Protein AF-A0A383B246-F1 (afdb_monomer_lite)

Radius of gyration: 14.19 Å; chains: 1; bounding box: 38×32×37 Å

Sequence (99 aa):
MLIDSYIEKINSSITTVLQKNTDSNASGLYEMMSHHIGDTRNQLNQNRTNEFNSFGILCLISCDATGGNWEKAIPAAMAIEFINGFLEIHDDVAHGNPN

InterPro domains:
  IPR008949 Isoprenoid synthase domain superfamily [G3DSA:1.10.600.10] (3-97)
  IPR008949 Isoprenoid synthase domain superfamily [SSF48576] (56-93)

Foldseek 3Di:
DVLVVQLVLLVVVLVVVLVVCCPDPCVVVSVVLCVQLVVLNVCCVPDPPVPDPQPLSVQLCVQVVVVHDSSVCSVVSNVSSSVSSVCVVVVCVVVVNDD

Organism: NCBI:txid408172

pLDDT: mean 79.83, std 16.27, range [38.59, 97.19]

Secondary structure (DSSP, 8-state):
--HHHHHHHHHHHHHHHHHHTTTSTTHHHHHHHHHHHHHHHHHHHH-TTSTT--HHHHHHHHHHHTT--GGGGHHHHHHHHHHHHHHHHHHHHHHT---

Structure (mmCIF, N/CA/C/O backbone):
data_AF-A0A383B246-F1
#
_entry.id   AF-A0A383B246-F1
#
loop_
_atom_site.group_PDB
_atom_site.id
_atom_site.type_symbol
_atom_site.label_atom_id
_atom_site.label_alt_id
_atom_site.label_comp_id
_atom_site.label_asym_id
_atom_site.label_entity_id
_atom_site.label_seq_id
_atom_site.pdbx_PDB_ins_code
_atom_site.Cartn_x
_atom_site.Cartn_y
_atom_site.Cartn_z
_atom_site.occupancy
_atom_site.B_iso_or_equiv
_atom_site.auth_seq_id
_atom_site.auth_comp_id
_atom_site.auth_asym_id
_atom_site.auth_atom_id
_atom_site.pdbx_PDB_model_num
ATOM 1 N N . MET A 1 1 ? -5.911 14.058 12.253 1.00 60.78 1 MET A N 1
ATOM 2 C CA . MET A 1 1 ? -6.796 13.636 13.365 1.00 60.78 1 MET A CA 1
ATOM 3 C C . MET A 1 1 ? -7.676 12.408 13.060 1.00 60.78 1 MET A C 1
ATOM 5 O O . MET A 1 1 ? -8.299 11.914 13.978 1.00 60.78 1 MET A O 1
ATOM 9 N N . LEU A 1 2 ? -7.691 11.823 11.859 1.00 76.62 2 LEU A N 1
ATOM 10 C CA . LEU A 1 2 ? -8.049 10.398 11.648 1.00 76.62 2 LEU A CA 1
ATOM 11 C C . LEU A 1 2 ? -7.440 9.952 10.312 1.00 76.62 2 LEU A C 1
ATOM 13 O O . LEU A 1 2 ? -6.651 9.018 10.262 1.00 76.62 2 LEU A O 1
ATOM 17 N N . ILE A 1 3 ? -7.641 10.783 9.285 1.00 83.44 3 ILE A N 1
ATOM 18 C CA . ILE A 1 3 ? -6.997 10.671 7.968 1.00 83.44 3 ILE A CA 1
ATOM 19 C C . ILE A 1 3 ? -5.465 10.716 8.074 1.00 83.44 3 ILE A C 1
ATOM 21 O O . ILE A 1 3 ? -4.802 9.852 7.515 1.00 83.44 3 ILE A O 1
ATOM 25 N N . ASP A 1 4 ? -4.893 11.641 8.855 1.00 83.88 4 ASP A N 1
ATOM 26 C CA . ASP A 1 4 ? -3.431 11.672 9.061 1.00 83.88 4 ASP A CA 1
ATOM 27 C C . ASP A 1 4 ? -2.886 10.349 9.627 1.00 83.88 4 ASP A C 1
ATOM 29 O O . ASP A 1 4 ? -1.805 9.915 9.243 1.00 83.88 4 ASP A O 1
ATOM 33 N N . SER A 1 5 ? -3.654 9.672 10.491 1.00 88.69 5 SER A N 1
ATOM 34 C CA . SER A 1 5 ? -3.258 8.376 11.056 1.00 88.69 5 SER A CA 1
ATOM 35 C C . SER A 1 5 ? -3.312 7.266 10.007 1.00 88.69 5 SER A C 1
ATOM 37 O O . SER A 1 5 ? -2.409 6.433 9.948 1.00 88.69 5 SER A O 1
ATOM 39 N N . TYR A 1 6 ? -4.320 7.283 9.133 1.00 90.25 6 TYR A N 1
ATOM 40 C CA . TYR A 1 6 ? -4.401 6.379 7.986 1.00 90.25 6 TYR A CA 1
ATOM 41 C C . TYR A 1 6 ? -3.206 6.554 7.048 1.00 90.25 6 TYR A C 1
ATOM 43 O O . TYR A 1 6 ? -2.559 5.571 6.687 1.00 90.25 6 TYR A O 1
ATOM 51 N N . ILE A 1 7 ? -2.883 7.806 6.707 1.00 86.31 7 ILE A N 1
ATOM 52 C CA . ILE A 1 7 ? -1.746 8.162 5.850 1.00 86.31 7 ILE A CA 1
ATOM 53 C C . ILE A 1 7 ? -0.445 7.664 6.471 1.00 86.31 7 ILE A C 1
ATOM 55 O O . ILE A 1 7 ? 0.322 6.950 5.827 1.00 86.31 7 ILE A O 1
ATOM 59 N N . GLU A 1 8 ? -0.203 7.996 7.739 1.00 87.12 8 GLU A N 1
ATOM 60 C CA . GLU A 1 8 ? 1.000 7.583 8.457 1.00 87.12 8 GLU A CA 1
ATOM 61 C C . GLU A 1 8 ? 1.127 6.053 8.501 1.00 87.12 8 GLU A C 1
ATOM 63 O O . GLU A 1 8 ? 2.206 5.492 8.271 1.00 87.12 8 GLU A O 1
ATOM 68 N N . LYS A 1 9 ? 0.014 5.349 8.738 1.00 90.94 9 LYS A N 1
ATOM 69 C CA . LYS A 1 9 ? 0.017 3.891 8.844 1.00 90.94 9 LYS A CA 1
ATOM 70 C C . LYS A 1 9 ? 0.234 3.198 7.504 1.00 90.94 9 LYS A C 1
ATOM 72 O O . LYS A 1 9 ? 1.010 2.243 7.451 1.00 90.94 9 LYS A O 1
ATOM 77 N N . ILE A 1 10 ? -0.391 3.674 6.428 1.00 89.62 10 ILE A N 1
ATOM 78 C CA . ILE A 1 10 ? -0.136 3.167 5.073 1.00 89.62 10 ILE A CA 1
ATOM 79 C C . ILE A 1 10 ? 1.331 3.417 4.704 1.00 89.62 10 ILE A C 1
ATOM 81 O O . ILE A 1 10 ? 2.039 2.478 4.340 1.00 89.62 10 ILE A O 1
ATOM 85 N N . ASN A 1 11 ? 1.820 4.648 4.875 1.00 86.62 11 ASN A N 1
ATOM 86 C CA . ASN A 1 11 ? 3.173 5.040 4.475 1.00 86.62 11 ASN A CA 1
ATOM 87 C C . ASN A 1 11 ? 4.258 4.254 5.211 1.00 86.62 11 ASN A C 1
ATOM 89 O O . ASN A 1 11 ? 5.214 3.778 4.589 1.00 86.62 11 ASN A O 1
ATOM 93 N N . SER A 1 12 ? 4.112 4.083 6.526 1.00 88.69 12 SER A N 1
ATOM 94 C CA . SER A 1 12 ? 5.043 3.277 7.321 1.00 88.69 12 SER A CA 1
ATOM 95 C C . SER A 1 12 ? 5.009 1.801 6.915 1.00 88.69 12 SER A C 1
ATOM 97 O O . SER A 1 12 ? 6.064 1.170 6.807 1.00 88.69 12 SER A O 1
ATOM 99 N N . SER A 1 13 ? 3.829 1.258 6.606 1.00 91.44 13 SER A N 1
ATOM 100 C CA . SER A 1 13 ? 3.674 -0.141 6.186 1.00 91.44 13 SER A CA 1
ATOM 101 C C . SER A 1 13 ? 4.280 -0.404 4.801 1.00 91.44 13 SER A C 1
ATOM 103 O O . SER A 1 13 ? 5.020 -1.374 4.636 1.00 91.44 13 SER A O 1
ATOM 105 N N . ILE A 1 14 ? 4.059 0.487 3.827 1.00 88.00 14 ILE A N 1
ATOM 106 C CA . ILE A 1 14 ? 4.688 0.428 2.494 1.00 88.00 14 ILE A CA 1
ATOM 107 C C . ILE A 1 14 ? 6.208 0.523 2.611 1.00 88.00 14 ILE A C 1
ATOM 109 O O . ILE A 1 14 ? 6.918 -0.317 2.063 1.00 88.00 14 ILE A O 1
ATOM 113 N N . THR A 1 15 ? 6.710 1.504 3.368 1.00 85.75 15 THR A N 1
ATOM 114 C CA . THR A 1 15 ? 8.155 1.698 3.574 1.00 85.75 15 THR A CA 1
ATOM 115 C C . THR A 1 15 ? 8.801 0.445 4.153 1.00 85.75 15 THR A C 1
ATOM 117 O O . THR A 1 15 ? 9.815 -0.016 3.637 1.00 85.75 15 THR A O 1
ATOM 120 N N . THR A 1 16 ? 8.170 -0.153 5.166 1.00 88.75 16 THR A N 1
ATOM 121 C CA . THR A 1 16 ? 8.646 -1.393 5.790 1.00 88.75 16 THR A CA 1
ATOM 122 C C . THR A 1 16 ? 8.744 -2.531 4.775 1.00 88.75 16 THR A C 1
ATOM 124 O O . THR A 1 16 ? 9.741 -3.251 4.747 1.00 88.75 16 THR A O 1
ATOM 127 N N . VAL A 1 17 ? 7.726 -2.703 3.925 1.00 87.88 17 VAL A N 1
ATOM 128 C CA . VAL A 1 17 ? 7.716 -3.768 2.913 1.00 87.88 17 VAL A CA 1
ATOM 129 C C . VAL A 1 17 ? 8.783 -3.538 1.849 1.00 87.88 17 VAL A C 1
ATOM 131 O O . VAL A 1 17 ? 9.484 -4.484 1.499 1.00 87.88 17 VAL A O 1
ATOM 134 N N . LEU A 1 18 ? 8.949 -2.312 1.358 1.00 83.88 18 LEU A N 1
ATOM 135 C CA . LEU A 1 18 ? 9.943 -2.023 0.324 1.00 83.88 18 LEU A CA 1
ATOM 136 C C . LEU A 1 18 ? 11.377 -2.159 0.858 1.00 83.88 18 LEU A C 1
ATOM 138 O O . LEU A 1 18 ? 12.190 -2.836 0.235 1.00 83.88 18 LEU A O 1
ATOM 142 N N . GLN A 1 19 ? 11.662 -1.628 2.052 1.00 82.50 19 GLN A N 1
ATOM 143 C CA . GLN A 1 19 ? 12.983 -1.726 2.690 1.00 82.50 19 GLN A CA 1
ATOM 144 C C . GLN A 1 19 ? 13.356 -3.157 3.083 1.00 82.50 19 GLN A C 1
ATOM 146 O O . GLN A 1 19 ? 14.515 -3.535 3.008 1.00 82.50 19 GLN A O 1
ATOM 151 N N . LYS A 1 20 ? 12.390 -3.998 3.467 1.00 81.62 20 LYS A N 1
ATOM 152 C CA . LYS A 1 20 ? 12.676 -5.404 3.797 1.00 81.62 20 LYS A CA 1
ATOM 153 C C . LYS A 1 20 ? 13.181 -6.210 2.591 1.00 81.62 20 LYS A C 1
ATOM 155 O O . LYS A 1 20 ? 13.786 -7.262 2.774 1.00 81.62 20 LYS A O 1
ATOM 160 N N . ASN A 1 21 ? 12.910 -5.749 1.372 1.00 78.50 21 ASN A N 1
ATOM 161 C CA . ASN A 1 21 ? 13.232 -6.477 0.149 1.00 78.50 21 ASN A CA 1
ATOM 162 C C . ASN A 1 21 ? 14.407 -5.870 -0.642 1.00 78.50 21 ASN A C 1
ATOM 164 O O . ASN A 1 21 ? 14.737 -6.384 -1.715 1.00 78.50 21 ASN A O 1
ATOM 168 N 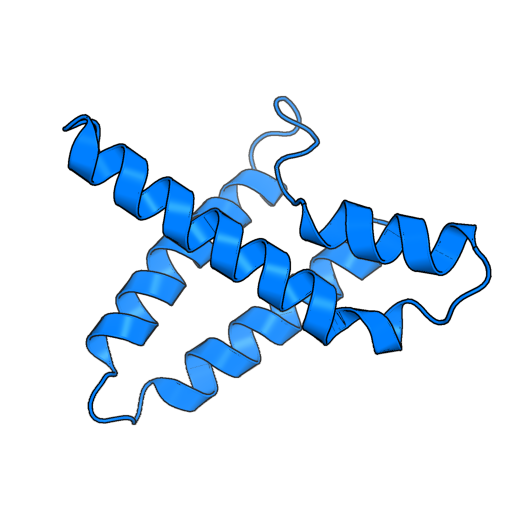N . THR A 1 22 ? 15.080 -4.838 -0.119 1.00 68.94 22 THR A N 1
ATOM 169 C CA . THR A 1 22 ? 16.247 -4.221 -0.779 1.00 68.94 22 THR A CA 1
ATOM 170 C C . THR A 1 22 ? 17.461 -5.145 -0.850 1.00 68.94 22 THR A C 1
ATOM 172 O O . THR A 1 22 ? 18.291 -4.961 -1.727 1.00 68.94 22 THR A O 1
ATOM 175 N N . ASP A 1 23 ? 17.539 -6.182 -0.014 1.00 73.31 23 ASP A N 1
ATOM 176 C CA . ASP A 1 23 ? 18.623 -7.181 -0.055 1.00 73.31 23 ASP A CA 1
ATOM 177 C C . ASP A 1 23 ? 18.338 -8.349 -1.023 1.00 73.31 23 ASP A C 1
ATOM 179 O O . ASP A 1 23 ? 19.079 -9.332 -1.077 1.00 73.31 23 ASP A O 1
ATOM 183 N N . SER A 1 24 ? 17.235 -8.288 -1.775 1.00 80.19 24 SER A N 1
ATOM 184 C CA . SER A 1 24 ? 16.877 -9.320 -2.751 1.00 80.19 24 SER A CA 1
ATOM 185 C C . SER A 1 24 ? 17.660 -9.174 -4.063 1.00 80.19 24 SER A C 1
ATOM 187 O O . SER A 1 24 ? 18.150 -8.101 -4.403 1.00 80.19 24 SER A O 1
ATOM 189 N N . ASN A 1 25 ? 17.675 -10.230 -4.887 1.00 80.56 25 ASN A N 1
ATOM 190 C CA . ASN A 1 25 ? 18.195 -10.172 -6.266 1.00 80.56 25 ASN A CA 1
ATOM 191 C C . ASN A 1 25 ? 17.454 -9.150 -7.161 1.00 80.56 25 ASN A C 1
ATOM 193 O O . ASN A 1 25 ? 17.857 -8.926 -8.298 1.00 80.56 25 ASN A O 1
ATOM 197 N N . ALA A 1 26 ? 16.362 -8.563 -6.663 1.00 83.06 26 ALA A N 1
ATOM 198 C CA . ALA A 1 26 ? 15.568 -7.523 -7.303 1.00 83.06 26 ALA A CA 1
ATOM 199 C C . ALA A 1 26 ? 15.735 -6.151 -6.613 1.00 83.06 26 ALA A C 1
ATOM 201 O O . ALA A 1 26 ? 14.863 -5.297 -6.752 1.00 83.06 26 ALA A O 1
ATOM 202 N N . SER A 1 27 ? 16.824 -5.930 -5.868 1.00 80.06 27 SER A N 1
ATOM 203 C CA . SER A 1 27 ? 17.099 -4.698 -5.111 1.00 80.06 27 SER A CA 1
ATOM 204 C C . SER A 1 27 ? 16.831 -3.416 -5.906 1.00 80.06 27 SER A C 1
ATOM 206 O O . SER A 1 27 ? 16.089 -2.556 -5.440 1.00 80.06 27 SER A O 1
ATOM 208 N N . GLY A 1 28 ? 17.317 -3.339 -7.149 1.00 81.88 28 GLY A N 1
ATOM 209 C CA . GLY A 1 28 ? 17.099 -2.184 -8.027 1.00 81.88 28 GLY A CA 1
ATOM 210 C C . GLY A 1 28 ? 15.626 -1.927 -8.376 1.00 81.88 28 GLY A C 1
ATOM 211 O O . GLY A 1 28 ? 15.222 -0.776 -8.519 1.00 81.88 28 GLY A O 1
ATOM 212 N N . LEU A 1 29 ? 14.790 -2.971 -8.453 1.00 82.56 29 LEU A N 1
ATOM 213 C CA . LEU A 1 29 ? 13.344 -2.808 -8.661 1.00 82.56 29 LEU A CA 1
ATOM 214 C C . LEU A 1 29 ? 12.667 -2.249 -7.403 1.00 82.56 29 LEU A C 1
ATOM 216 O O . LEU A 1 29 ? 11.813 -1.371 -7.506 1.00 82.56 29 LEU A O 1
ATOM 220 N N . TYR A 1 30 ? 13.074 -2.707 -6.216 1.00 82.81 30 TYR A N 1
ATOM 221 C CA . TYR A 1 30 ? 12.563 -2.174 -4.951 1.00 82.81 30 TYR A CA 1
ATOM 222 C C . TYR A 1 30 ? 13.032 -0.740 -4.685 1.00 82.81 30 TYR A C 1
ATOM 224 O O . TYR A 1 30 ? 12.265 0.044 -4.126 1.00 82.81 30 TYR A O 1
ATOM 232 N N . GLU A 1 31 ? 14.238 -0.366 -5.114 1.00 80.19 31 GLU A N 1
ATOM 233 C CA . GLU A 1 31 ? 14.716 1.022 -5.086 1.00 80.19 31 GLU A CA 1
ATOM 234 C C . GLU A 1 31 ? 13.908 1.915 -6.033 1.00 80.19 31 GLU A C 1
ATOM 236 O O . GLU A 1 31 ? 13.425 2.961 -5.604 1.00 80.19 31 GLU A O 1
ATOM 241 N N . MET A 1 32 ? 13.670 1.476 -7.275 1.00 78.44 32 MET A N 1
ATOM 242 C CA . MET A 1 32 ? 12.836 2.203 -8.242 1.00 78.44 32 MET A CA 1
ATOM 243 C C . MET A 1 32 ? 11.411 2.412 -7.710 1.00 78.44 32 MET A C 1
ATOM 245 O O . MET A 1 32 ? 10.894 3.528 -7.723 1.00 78.44 32 MET A O 1
ATOM 249 N N . MET A 1 33 ? 10.789 1.359 -7.172 1.00 79.19 33 MET A N 1
ATOM 250 C CA . MET A 1 33 ? 9.475 1.461 -6.532 1.00 79.19 33 MET A CA 1
ATOM 251 C C . MET A 1 33 ? 9.508 2.388 -5.316 1.00 79.19 33 MET A C 1
ATOM 253 O O . MET A 1 33 ? 8.590 3.179 -5.125 1.00 79.19 33 MET A O 1
ATOM 257 N N . SER A 1 34 ? 10.559 2.315 -4.494 1.00 78.06 34 SER A N 1
ATOM 258 C CA . SER A 1 34 ? 10.720 3.191 -3.329 1.00 78.06 34 SER A CA 1
ATOM 259 C C . SER A 1 34 ? 10.858 4.649 -3.724 1.00 78.06 34 SER A C 1
ATOM 261 O O . SER A 1 34 ? 10.320 5.489 -3.011 1.00 78.06 34 SER A O 1
ATOM 263 N N . HIS A 1 35 ? 11.528 4.933 -4.841 1.00 75.75 35 HIS A N 1
ATOM 264 C CA . HIS A 1 35 ? 11.654 6.270 -5.400 1.00 75.75 35 HIS A CA 1
ATOM 265 C C . HIS A 1 35 ? 10.299 6.781 -5.889 1.00 75.75 35 HIS A C 1
ATOM 267 O O . HIS A 1 35 ? 9.800 7.748 -5.334 1.00 75.75 35 HIS A O 1
ATOM 273 N N . HIS A 1 36 ? 9.641 6.097 -6.829 1.00 72.88 36 HIS A N 1
ATOM 274 C CA . HIS A 1 36 ? 8.365 6.564 -7.388 1.00 72.88 36 HIS A CA 1
ATOM 275 C C . HIS A 1 36 ? 7.257 6.635 -6.338 1.00 72.88 36 HIS A C 1
ATOM 277 O O . HIS A 1 36 ? 6.692 7.694 -6.098 1.00 72.88 36 HIS A O 1
ATOM 283 N N . ILE A 1 37 ? 7.019 5.545 -5.607 1.00 71.38 37 ILE A N 1
ATOM 284 C CA . ILE A 1 37 ? 5.986 5.516 -4.564 1.00 71.38 37 ILE A CA 1
ATOM 285 C C . ILE A 1 37 ? 6.38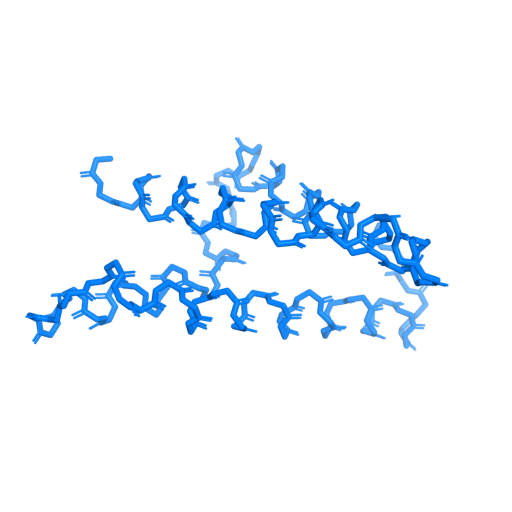8 6.437 -3.399 1.00 71.38 37 ILE A C 1
ATOM 287 O O . ILE A 1 37 ? 5.535 6.919 -2.662 1.00 71.38 37 ILE A O 1
ATOM 291 N N . GLY A 1 38 ? 7.687 6.663 -3.170 1.00 64.44 38 GLY A N 1
ATOM 292 C CA . GLY A 1 38 ? 8.226 7.603 -2.175 1.00 64.44 38 GLY A CA 1
ATOM 293 C C . GLY A 1 38 ? 8.054 9.068 -2.538 1.00 64.44 38 GLY A C 1
ATOM 294 O O . GLY A 1 38 ? 7.799 9.879 -1.650 1.00 64.44 38 GLY A O 1
ATOM 295 N N . ASP A 1 39 ? 8.128 9.404 -3.818 1.00 55.16 39 ASP A N 1
ATOM 296 C CA . ASP A 1 39 ? 7.967 10.774 -4.286 1.00 55.16 39 ASP A CA 1
ATOM 297 C C . ASP A 1 39 ? 6.488 11.144 -4.462 1.00 55.16 39 ASP A C 1
ATOM 299 O O . ASP A 1 39 ? 6.077 12.240 -4.073 1.00 55.16 39 ASP A O 1
ATOM 303 N N . THR A 1 40 ? 5.627 10.187 -4.836 1.00 51.06 40 THR A N 1
ATOM 304 C CA . THR A 1 40 ? 4.165 10.329 -4.689 1.00 51.06 40 THR A CA 1
ATOM 305 C C . THR A 1 40 ? 3.787 10.595 -3.219 1.00 51.06 40 THR A C 1
ATOM 307 O O . THR A 1 40 ? 2.875 11.372 -2.929 1.00 51.06 40 THR A O 1
ATOM 310 N N . ARG A 1 41 ? 4.549 10.053 -2.249 1.00 55.16 41 ARG A N 1
ATOM 311 C CA . ARG A 1 41 ? 4.396 10.362 -0.810 1.00 55.16 41 ARG A CA 1
ATOM 312 C C . ARG A 1 41 ? 4.867 11.776 -0.427 1.00 55.16 41 ARG A C 1
ATOM 314 O O . ARG A 1 41 ? 4.309 12.347 0.512 1.00 55.16 41 ARG A O 1
ATOM 321 N N . ASN A 1 42 ? 5.835 12.371 -1.134 1.00 44.25 42 ASN A N 1
ATOM 322 C CA . ASN A 1 42 ? 6.196 13.787 -0.962 1.00 44.25 42 ASN A CA 1
ATOM 323 C C . ASN A 1 42 ? 5.081 14.713 -1.461 1.00 44.25 42 ASN A C 1
ATOM 325 O O . ASN A 1 42 ? 4.808 15.725 -0.814 1.00 44.25 42 ASN A O 1
ATOM 329 N N . GLN A 1 43 ? 4.374 14.349 -2.535 1.00 44.84 43 GLN A N 1
ATOM 330 C CA . GLN A 1 43 ? 3.213 15.113 -3.006 1.00 44.84 43 GLN A CA 1
ATOM 331 C C . GLN A 1 43 ? 2.071 15.147 -1.974 1.00 44.84 43 GLN A C 1
ATOM 333 O O . GLN A 1 43 ? 1.457 16.201 -1.799 1.00 44.84 43 GLN A O 1
ATOM 338 N N . LEU A 1 44 ? 1.859 14.062 -1.212 1.00 46.81 44 LEU A N 1
ATOM 339 C CA . LEU A 1 44 ? 0.893 14.022 -0.098 1.00 46.81 44 LEU A CA 1
ATOM 340 C C . LEU A 1 44 ? 1.216 15.033 1.022 1.00 46.81 44 LEU A C 1
ATOM 342 O O . LEU A 1 44 ? 0.308 15.489 1.712 1.00 46.81 44 LEU A O 1
ATOM 346 N N . ASN A 1 45 ? 2.490 15.410 1.200 1.00 44.41 45 ASN A N 1
ATOM 347 C CA . ASN A 1 45 ? 2.910 16.437 2.161 1.00 44.41 45 ASN A CA 1
ATOM 348 C C . ASN A 1 45 ? 3.062 17.838 1.541 1.00 44.41 45 ASN A C 1
ATOM 350 O O . ASN A 1 45 ? 2.963 18.828 2.269 1.00 44.41 45 ASN A O 1
ATOM 354 N N . GLN A 1 46 ? 3.316 17.946 0.231 1.00 41.78 46 GLN A N 1
ATOM 355 C CA . GLN A 1 46 ? 3.739 19.203 -0.399 1.00 41.78 46 GLN A CA 1
ATOM 356 C C . GLN A 1 46 ? 2.715 19.873 -1.323 1.00 41.78 46 GLN A C 1
ATOM 358 O O . GLN A 1 46 ? 2.937 21.025 -1.672 1.00 41.78 46 GLN A O 1
ATOM 363 N N . ASN A 1 47 ? 1.567 19.270 -1.651 1.00 40.25 47 ASN A N 1
ATOM 364 C CA . ASN A 1 47 ? 0.526 19.973 -2.415 1.00 40.25 47 ASN A CA 1
ATOM 365 C C . ASN A 1 47 ? -0.891 19.625 -1.938 1.00 40.25 47 ASN A C 1
ATOM 367 O O . ASN A 1 47 ? -1.546 18.730 -2.463 1.00 40.25 47 ASN A O 1
ATOM 371 N N . ARG A 1 48 ? -1.418 20.429 -1.002 1.00 45.50 48 ARG A N 1
ATOM 372 C CA . ARG A 1 48 ? -2.845 20.449 -0.595 1.00 45.50 48 ARG A CA 1
ATOM 373 C C . ARG A 1 48 ? -3.782 21.008 -1.682 1.00 45.50 48 ARG A C 1
ATOM 375 O O . ARG A 1 48 ? -4.792 21.626 -1.380 1.00 45.50 48 ARG A O 1
ATOM 382 N N . THR A 1 49 ? -3.408 20.890 -2.951 1.00 38.59 49 THR A N 1
ATOM 383 C CA . THR A 1 49 ? -4.189 21.393 -4.089 1.00 38.59 49 THR A CA 1
ATOM 384 C C . THR A 1 49 ? -4.700 20.268 -4.992 1.00 38.59 49 THR A C 1
ATOM 386 O O . THR A 1 49 ? -5.596 20.525 -5.786 1.00 38.59 49 THR A O 1
ATOM 389 N N . ASN A 1 50 ? -4.234 19.023 -4.795 1.00 40.75 50 ASN A N 1
ATOM 390 C CA . ASN A 1 50 ? -4.793 17.790 -5.371 1.00 40.75 50 ASN A CA 1
ATOM 391 C C . ASN A 1 50 ? -5.086 16.789 -4.235 1.00 40.75 50 ASN A C 1
ATOM 393 O O . ASN A 1 50 ? -4.368 15.817 -4.020 1.00 40.75 50 ASN A O 1
ATOM 397 N N . GLU A 1 51 ? -6.111 17.07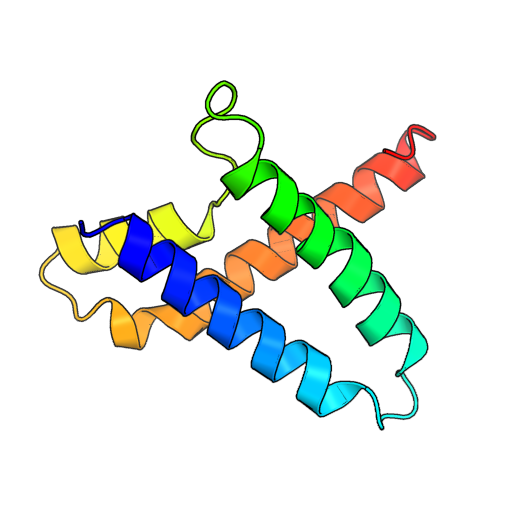9 -3.433 1.00 43.94 51 GLU A N 1
ATOM 398 C CA . GLU A 1 51 ? -6.298 16.523 -2.080 1.00 43.94 51 GLU A CA 1
ATOM 399 C C . GLU A 1 51 ? -6.715 15.034 -1.992 1.00 43.94 51 GLU A C 1
ATOM 401 O O . GLU A 1 51 ? -6.972 14.548 -0.893 1.00 43.94 51 GLU A O 1
ATOM 406 N N . PHE A 1 52 ? -6.735 14.266 -3.091 1.00 49.19 52 PHE A N 1
ATOM 407 C CA . PHE A 1 52 ? -7.155 12.851 -3.071 1.00 49.19 52 PHE A CA 1
ATOM 408 C C . PHE A 1 52 ? -6.321 11.925 -3.978 1.00 49.19 52 PHE A C 1
ATOM 410 O O . PHE A 1 52 ? -6.874 11.128 -4.728 1.00 49.19 52 PHE A O 1
ATOM 417 N N . ASN A 1 53 ? -4.988 11.981 -3.887 1.00 63.53 53 ASN A N 1
ATOM 418 C CA . ASN A 1 53 ? -4.096 11.104 -4.670 1.00 63.53 53 ASN A CA 1
ATOM 419 C C . ASN A 1 53 ? -3.816 9.726 -4.038 1.00 63.53 53 ASN A C 1
ATOM 421 O O . ASN A 1 53 ? -3.053 8.947 -4.597 1.00 63.53 53 ASN A O 1
ATOM 425 N N . SER A 1 54 ? -4.410 9.405 -2.883 1.00 75.06 54 SER A N 1
ATOM 426 C CA . SER A 1 54 ? -4.238 8.093 -2.245 1.00 75.06 54 SER A CA 1
ATOM 427 C C . SER A 1 54 ? -5.548 7.309 -2.240 1.00 75.06 54 SER A C 1
ATOM 429 O O . SER A 1 54 ? -6.442 7.523 -1.415 1.00 75.06 54 SER A O 1
ATOM 431 N N . PHE A 1 55 ? -5.651 6.361 -3.169 1.00 86.12 55 PHE A N 1
ATOM 432 C CA . PHE A 1 55 ? -6.774 5.428 -3.260 1.00 86.12 55 PHE A CA 1
ATOM 433 C C . PHE A 1 55 ? -6.822 4.453 -2.067 1.00 86.12 55 PHE A C 1
ATOM 435 O O . PHE A 1 55 ? -7.892 3.970 -1.690 1.00 86.12 55 PHE A O 1
ATOM 442 N N . GLY A 1 56 ? -5.686 4.199 -1.416 1.00 91.00 56 GLY A N 1
ATOM 443 C CA . GLY A 1 56 ? -5.588 3.412 -0.190 1.00 91.00 56 GLY A CA 1
ATOM 444 C C . GLY A 1 56 ? -6.314 4.060 0.990 1.00 91.00 56 GLY A C 1
ATOM 445 O O . GLY A 1 56 ? -6.973 3.358 1.758 1.00 91.00 56 GLY A O 1
ATOM 446 N N . ILE A 1 57 ? -6.292 5.393 1.111 1.00 90.94 57 ILE A N 1
ATOM 447 C CA . ILE A 1 57 ? -7.063 6.102 2.146 1.00 90.94 57 ILE A CA 1
ATOM 448 C C . ILE A 1 57 ? -8.562 5.858 1.966 1.00 90.94 57 ILE A C 1
ATOM 450 O O . ILE A 1 57 ? -9.257 5.608 2.950 1.00 90.94 57 ILE A O 1
ATOM 454 N N . LEU A 1 58 ? -9.068 5.872 0.727 1.00 91.75 58 LEU A N 1
ATOM 455 C CA . LEU A 1 58 ? -10.481 5.598 0.452 1.00 91.75 58 LEU A CA 1
ATOM 456 C C . LEU A 1 58 ? -10.887 4.195 0.927 1.00 91.75 58 LEU A C 1
ATOM 458 O O . LEU A 1 58 ? -11.978 4.021 1.473 1.00 91.75 58 LEU A O 1
ATOM 462 N N . CYS A 1 59 ? -10.000 3.208 0.779 1.00 94.81 59 CYS A N 1
ATOM 463 C CA . CYS A 1 59 ? -10.205 1.860 1.306 1.00 94.81 59 CYS A CA 1
ATOM 464 C C . CYS A 1 59 ? -10.333 1.859 2.837 1.00 94.81 59 CYS A C 1
ATOM 466 O O . CYS A 1 59 ? -11.281 1.279 3.372 1.00 94.81 59 CYS A O 1
ATOM 468 N N . LEU A 1 60 ? -9.433 2.554 3.540 1.00 94.75 60 LEU A N 1
ATOM 469 C CA . LEU A 1 60 ? -9.463 2.631 5.004 1.00 94.75 60 LEU A CA 1
ATOM 470 C C . LEU A 1 60 ? -10.685 3.386 5.524 1.00 94.75 60 LEU A C 1
ATOM 472 O O . LEU A 1 60 ? -11.360 2.887 6.422 1.00 94.75 60 LEU A O 1
ATOM 476 N N . ILE A 1 61 ? -11.019 4.526 4.913 1.00 94.31 61 ILE A N 1
ATOM 477 C CA . ILE A 1 61 ? -12.222 5.298 5.245 1.00 94.31 61 ILE A CA 1
ATOM 478 C C . ILE A 1 61 ? -13.470 4.440 5.043 1.00 94.31 61 ILE A C 1
ATOM 480 O O . ILE A 1 61 ? -14.344 4.429 5.901 1.00 94.31 61 ILE A O 1
ATOM 484 N N . SER A 1 62 ? -13.559 3.695 3.940 1.00 95.25 62 SER A N 1
ATOM 485 C CA . SER A 1 62 ? -14.716 2.832 3.665 1.00 95.25 62 SER A CA 1
ATOM 486 C C . SER A 1 62 ? -14.841 1.701 4.690 1.00 95.25 62 SER A C 1
ATOM 488 O O . SER A 1 62 ? -15.948 1.361 5.113 1.00 95.25 62 SER A O 1
ATOM 490 N N . CYS A 1 63 ? -13.711 1.128 5.114 1.00 96.62 63 CYS A N 1
ATOM 491 C CA . CYS A 1 63 ? -13.686 0.120 6.167 1.00 96.62 63 CYS A CA 1
ATOM 492 C C . CYS A 1 63 ? -14.169 0.699 7.503 1.00 96.62 63 CYS A C 1
ATOM 494 O O . CYS A 1 63 ? -15.055 0.122 8.127 1.00 96.62 63 CYS A O 1
ATOM 496 N N . ASP A 1 64 ? -13.653 1.861 7.905 1.00 95.81 64 ASP A N 1
ATOM 497 C CA . ASP A 1 64 ? -14.016 2.485 9.180 1.00 95.81 64 ASP A CA 1
ATOM 498 C C . ASP A 1 64 ? -15.472 2.983 9.185 1.00 95.81 64 ASP A C 1
ATOM 500 O O . ASP A 1 64 ? -16.235 2.719 10.112 1.00 95.81 64 ASP A O 1
ATOM 504 N N . ALA A 1 65 ? -15.919 3.609 8.091 1.00 95.81 65 ALA A N 1
ATOM 505 C CA . ALA A 1 65 ? -17.282 4.125 7.936 1.00 95.81 65 ALA A CA 1
ATOM 506 C C . ALA A 1 65 ? -18.361 3.031 7.986 1.00 95.81 65 ALA A C 1
ATOM 508 O O . ALA A 1 65 ? -19.515 3.312 8.306 1.00 95.81 65 ALA A O 1
ATOM 509 N N . THR A 1 66 ? -17.998 1.783 7.682 1.00 96.94 66 THR A N 1
ATOM 510 C CA . THR A 1 66 ? -18.893 0.620 7.786 1.00 96.94 66 THR A CA 1
ATOM 511 C C . THR A 1 66 ? -18.796 -0.094 9.141 1.00 96.94 66 THR A C 1
ATOM 513 O O . THR A 1 66 ? -19.420 -1.137 9.331 1.00 96.94 66 THR A O 1
ATOM 516 N N . GLY A 1 67 ? -18.053 0.470 10.102 1.00 96.38 67 GLY A N 1
ATOM 517 C CA . GLY A 1 67 ? -17.831 -0.098 11.435 1.00 96.38 67 GLY A CA 1
ATOM 518 C C . GLY A 1 67 ? -16.777 -1.210 11.472 1.00 96.38 67 GLY A C 1
ATOM 519 O O . GLY A 1 67 ? -16.718 -1.974 12.437 1.00 96.38 67 GLY A O 1
ATOM 520 N N . GLY A 1 68 ? -15.974 -1.344 10.415 1.00 96.06 68 GLY A N 1
ATOM 521 C CA . GLY A 1 68 ? -14.866 -2.287 10.334 1.00 96.06 68 GLY A CA 1
ATOM 522 C C . GLY A 1 68 ? -13.621 -1.804 11.081 1.00 96.06 68 GLY A C 1
ATOM 523 O O . GLY A 1 68 ? -13.463 -0.632 11.395 1.00 96.06 68 GLY A O 1
ATOM 524 N N . ASN A 1 69 ? -12.698 -2.728 11.357 1.00 96.44 69 ASN A N 1
ATOM 525 C CA . ASN A 1 69 ? -11.378 -2.378 11.880 1.00 96.44 69 ASN A CA 1
ATOM 526 C C . ASN A 1 69 ? -10.460 -2.005 10.707 1.00 96.44 69 ASN A C 1
ATOM 528 O O . ASN A 1 69 ? -9.976 -2.889 9.991 1.00 96.44 69 ASN A O 1
ATOM 532 N N . TRP A 1 70 ? -10.237 -0.708 10.510 1.00 96.00 70 TRP A N 1
ATOM 533 C CA . TRP A 1 70 ? -9.430 -0.196 9.404 1.00 96.00 70 TRP A CA 1
ATOM 534 C C . TRP A 1 70 ? -7.965 -0.653 9.484 1.00 96.00 70 TRP A C 1
ATOM 536 O O . TRP A 1 70 ? -7.337 -0.848 8.444 1.00 96.00 70 TRP A O 1
ATOM 546 N N . GLU A 1 71 ? -7.409 -0.917 10.674 1.00 95.75 71 GLU A N 1
ATOM 547 C CA . GLU A 1 71 ? -6.031 -1.407 10.799 1.00 95.75 71 GLU A CA 1
ATOM 548 C C . GLU A 1 71 ? -5.844 -2.775 10.124 1.00 95.75 71 GLU A C 1
ATOM 550 O O . GLU A 1 71 ? -4.786 -3.054 9.555 1.00 95.75 71 GLU A O 1
ATOM 555 N N . LYS A 1 72 ? -6.882 -3.620 10.118 1.00 97.06 72 LYS A N 1
ATOM 556 C CA . LYS A 1 72 ? -6.891 -4.896 9.384 1.00 97.06 72 LYS A CA 1
ATOM 557 C C . LYS A 1 72 ? -7.014 -4.719 7.870 1.00 97.06 72 LYS A C 1
ATOM 559 O O . LYS A 1 72 ? -6.661 -5.641 7.138 1.00 97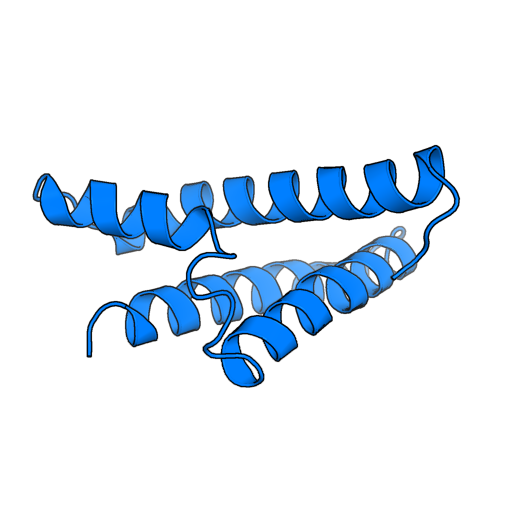.06 72 LYS A O 1
ATOM 564 N N . ALA A 1 73 ? -7.482 -3.566 7.395 1.00 97.19 73 ALA A N 1
ATOM 565 C CA . ALA A 1 73 ? -7.589 -3.250 5.971 1.00 97.19 73 ALA A CA 1
ATOM 566 C C . ALA A 1 73 ? -6.289 -2.673 5.377 1.00 97.19 73 ALA A C 1
ATOM 568 O O . ALA A 1 73 ? -6.197 -2.511 4.161 1.00 97.19 73 ALA A O 1
ATOM 569 N N . ILE A 1 74 ? -5.256 -2.428 6.194 1.00 95.62 74 ILE A N 1
ATOM 570 C CA . ILE A 1 74 ? -3.965 -1.883 5.741 1.00 95.62 74 ILE A CA 1
ATOM 571 C C . ILE A 1 74 ? -3.351 -2.658 4.565 1.00 95.62 74 ILE A C 1
ATOM 573 O O . ILE A 1 74 ? -2.971 -2.010 3.592 1.00 95.62 74 ILE A O 1
ATOM 577 N N . PRO A 1 75 ? -3.293 -4.006 4.554 1.00 96.69 75 PRO A N 1
ATOM 578 C CA . PRO A 1 75 ? -2.748 -4.733 3.406 1.00 96.69 75 PRO A CA 1
ATOM 579 C C . PRO A 1 75 ? -3.522 -4.488 2.103 1.00 96.69 75 PRO A C 1
ATOM 581 O O . PRO A 1 75 ? -2.915 -4.421 1.036 1.00 96.69 75 PRO A O 1
ATOM 584 N N . ALA A 1 76 ? -4.846 -4.320 2.179 1.00 97.06 76 ALA A N 1
ATOM 585 C CA . ALA A 1 76 ? -5.672 -4.007 1.015 1.00 97.06 76 ALA A CA 1
ATOM 586 C C . ALA A 1 76 ? -5.413 -2.577 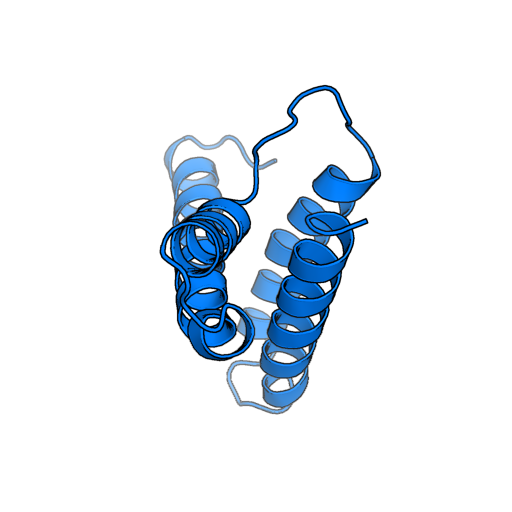0.520 1.00 97.06 76 ALA A C 1
ATOM 588 O O . ALA A 1 76 ? -5.221 -2.370 -0.677 1.00 97.06 76 ALA A O 1
ATOM 589 N N . ALA A 1 77 ? -5.319 -1.609 1.437 1.00 94.69 77 ALA A N 1
ATOM 590 C CA . ALA A 1 77 ? -4.951 -0.236 1.105 1.00 94.69 77 ALA A CA 1
ATOM 591 C C . ALA A 1 77 ? -3.561 -0.156 0.446 1.00 94.69 77 ALA A C 1
ATOM 593 O O . ALA A 1 77 ? -3.401 0.520 -0.564 1.00 94.69 77 ALA A O 1
ATOM 594 N N . MET A 1 78 ? -2.575 -0.905 0.951 1.00 92.38 78 MET A N 1
ATOM 595 C CA . MET A 1 78 ? -1.242 -0.996 0.343 1.00 92.38 78 MET A CA 1
ATOM 596 C C . MET A 1 78 ? -1.280 -1.588 -1.067 1.00 92.38 78 MET A C 1
ATOM 598 O O . MET A 1 78 ? -0.600 -1.086 -1.955 1.00 92.38 78 MET A O 1
ATOM 602 N N . ALA A 1 79 ? -2.058 -2.652 -1.284 1.00 94.50 79 ALA A N 1
ATOM 603 C CA . ALA A 1 79 ?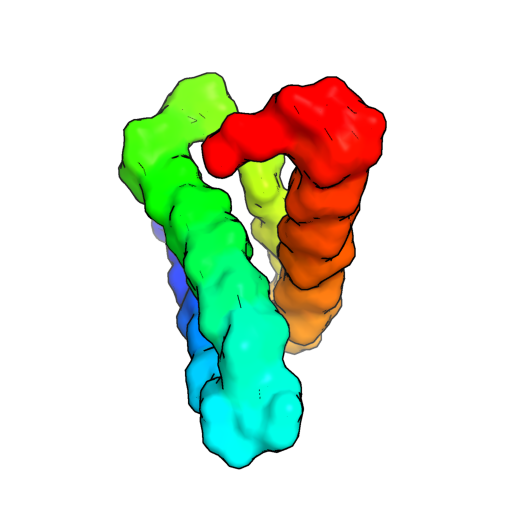 -2.192 -3.262 -2.605 1.00 94.50 79 ALA A CA 1
ATOM 604 C C . ALA A 1 79 ? -2.760 -2.270 -3.630 1.00 94.50 79 ALA A C 1
ATOM 606 O O . ALA A 1 79 ? -2.272 -2.207 -4.754 1.00 94.50 79 ALA A O 1
ATOM 607 N N . ILE A 1 80 ? -3.745 -1.465 -3.223 1.00 93.31 80 ILE A N 1
ATOM 608 C CA . ILE A 1 80 ? -4.317 -0.402 -4.054 1.00 93.31 80 ILE A CA 1
ATOM 609 C C . ILE A 1 80 ? -3.252 0.643 -4.415 1.00 93.31 80 ILE A C 1
ATOM 611 O O . ILE A 1 80 ? -3.125 0.989 -5.586 1.00 93.31 80 ILE A O 1
ATOM 615 N N . GLU A 1 81 ? -2.449 1.097 -3.449 1.00 89.12 81 GLU A N 1
ATOM 616 C CA . GLU A 1 81 ? -1.350 2.044 -3.705 1.00 89.12 81 GLU A CA 1
ATOM 617 C C . GLU A 1 81 ? -0.276 1.463 -4.635 1.00 89.12 81 GLU A C 1
ATOM 619 O O . GLU A 1 81 ? 0.211 2.152 -5.528 1.00 89.12 81 GLU A O 1
ATOM 624 N N . PHE A 1 82 ? 0.069 0.180 -4.488 1.00 88.94 82 PHE A N 1
ATOM 625 C CA . PHE A 1 82 ? 1.010 -0.479 -5.398 1.00 88.94 82 PHE A CA 1
ATOM 626 C C . PHE A 1 82 ? 0.469 -0.586 -6.824 1.00 88.94 82 PHE A C 1
ATOM 628 O O . PHE A 1 82 ? 1.223 -0.376 -7.771 1.00 88.94 82 PHE A O 1
ATOM 635 N N . ILE A 1 83 ? -0.821 -0.893 -6.988 1.00 90.50 83 ILE A N 1
ATOM 636 C CA . ILE A 1 83 ? -1.468 -0.911 -8.307 1.00 90.50 83 ILE A CA 1
ATOM 637 C C . ILE A 1 83 ? -1.475 0.496 -8.905 1.00 90.50 83 ILE A C 1
ATOM 639 O O . ILE A 1 83 ? -1.143 0.647 -10.076 1.00 90.50 83 ILE A O 1
ATOM 643 N N . ASN A 1 84 ? -1.797 1.517 -8.107 1.00 87.06 84 ASN A N 1
ATOM 644 C CA . ASN A 1 84 ? -1.774 2.903 -8.560 1.00 87.06 84 ASN A CA 1
ATOM 645 C C . ASN A 1 84 ? -0.378 3.314 -9.053 1.00 87.06 84 ASN A C 1
ATOM 647 O O . ASN A 1 84 ? -0.239 3.750 -10.190 1.00 87.06 84 ASN A O 1
ATOM 651 N N . GLY A 1 85 ? 0.662 3.072 -8.247 1.00 82.31 85 GLY A N 1
ATOM 652 C CA . GLY A 1 85 ? 2.042 3.368 -8.639 1.00 82.31 85 GLY A CA 1
ATOM 653 C C . GLY A 1 85 ? 2.513 2.556 -9.851 1.00 82.31 85 GLY A C 1
ATOM 654 O O . GLY A 1 85 ? 3.262 3.063 -10.678 1.00 82.31 85 GLY A O 1
ATOM 655 N N . PHE A 1 86 ? 2.056 1.307 -10.005 1.00 85.88 86 PHE A N 1
ATOM 656 C CA . PHE A 1 86 ? 2.327 0.520 -11.210 1.00 85.88 86 PHE A CA 1
ATOM 657 C C . PHE A 1 86 ? 1.731 1.182 -12.457 1.00 85.88 86 PHE A C 1
ATOM 659 O O . PHE A 1 86 ? 2.441 1.322 -13.451 1.00 85.88 86 PHE A O 1
ATOM 666 N N . LEU A 1 87 ? 0.458 1.582 -12.402 1.00 86.38 87 LEU A N 1
ATOM 667 C CA . LEU A 1 87 ? -0.228 2.211 -13.531 1.00 86.38 87 LEU A CA 1
ATOM 668 C C . LEU A 1 87 ? 0.419 3.546 -13.899 1.00 86.38 87 LEU A C 1
ATOM 670 O O . LEU A 1 87 ? 0.728 3.742 -15.065 1.00 86.38 87 LEU A O 1
ATOM 674 N N . GLU A 1 88 ? 0.709 4.399 -12.916 1.00 83.50 88 GLU A N 1
ATOM 675 C CA . GLU A 1 88 ? 1.343 5.708 -13.126 1.00 83.50 88 GLU A CA 1
ATOM 676 C C . GLU A 1 88 ? 2.690 5.580 -13.854 1.00 83.50 88 GLU A C 1
ATOM 678 O O . GLU A 1 88 ? 2.886 6.166 -14.917 1.00 83.50 88 GLU A O 1
ATOM 683 N N . ILE A 1 89 ? 3.582 4.714 -13.358 1.00 81.62 89 ILE A N 1
ATOM 684 C CA . ILE A 1 89 ? 4.891 4.475 -13.988 1.00 81.62 89 ILE A CA 1
ATOM 685 C C . ILE A 1 89 ? 4.732 3.967 -15.430 1.00 81.62 89 ILE A C 1
ATOM 687 O O . ILE A 1 89 ? 5.504 4.340 -16.315 1.00 81.62 89 ILE A O 1
ATOM 691 N N . HIS A 1 90 ? 3.760 3.087 -15.685 1.00 83.75 90 HIS A N 1
ATOM 692 C CA . HIS A 1 90 ? 3.577 2.503 -17.015 1.00 83.75 90 HIS A CA 1
ATOM 693 C C . HIS A 1 90 ? 2.890 3.466 -17.986 1.00 83.75 90 HIS A C 1
ATOM 695 O O . HIS A 1 90 ? 3.240 3.464 -19.168 1.00 83.75 90 HIS A O 1
ATOM 701 N N . ASP A 1 91 ? 1.972 4.303 -17.508 1.00 83.00 91 ASP A N 1
ATOM 702 C CA . ASP A 1 91 ? 1.336 5.349 -18.304 1.00 83.00 91 ASP A CA 1
ATOM 703 C C . ASP A 1 91 ? 2.359 6.412 -18.723 1.00 83.00 91 ASP A C 1
ATOM 705 O O . ASP A 1 91 ? 2.383 6.788 -19.900 1.00 83.00 91 ASP A O 1
ATOM 709 N N . ASP A 1 92 ? 3.259 6.823 -17.824 1.00 82.31 92 ASP A N 1
ATOM 710 C CA . ASP A 1 92 ? 4.347 7.765 -18.123 1.00 82.31 92 ASP A CA 1
ATOM 711 C C . ASP A 1 92 ? 5.267 7.235 -19.233 1.00 82.31 92 ASP A C 1
ATOM 713 O O . ASP A 1 92 ? 5.585 7.942 -20.198 1.00 82.31 92 ASP A O 1
ATOM 717 N N . VAL A 1 93 ? 5.655 5.957 -19.142 1.00 85.19 93 VAL A N 1
ATOM 718 C CA . VAL A 1 93 ? 6.480 5.289 -20.161 1.00 85.19 93 VAL A CA 1
ATOM 719 C C . VAL A 1 93 ? 5.728 5.159 -21.488 1.00 85.19 93 VAL A C 1
ATOM 721 O O . VAL A 1 93 ? 6.306 5.427 -22.543 1.00 85.19 93 VAL A O 1
ATOM 724 N N . ALA A 1 94 ? 4.452 4.764 -21.462 1.00 88.75 94 ALA A N 1
ATOM 725 C CA . ALA A 1 94 ? 3.654 4.541 -22.668 1.00 88.75 94 ALA A CA 1
ATOM 726 C C . ALA A 1 94 ? 3.408 5.832 -23.463 1.00 88.75 94 ALA A C 1
ATOM 728 O O . ALA A 1 94 ? 3.400 5.803 -24.696 1.00 88.75 94 ALA A O 1
ATOM 729 N N . HIS A 1 95 ? 3.234 6.959 -22.771 1.00 87.25 95 HIS A N 1
ATOM 730 C CA . HIS A 1 95 ? 2.989 8.258 -23.397 1.00 87.25 95 HIS A CA 1
ATOM 731 C C . HIS A 1 95 ? 4.269 9.067 -23.643 1.00 87.25 95 HIS A C 1
ATOM 733 O O . HIS A 1 95 ? 4.212 10.114 -24.288 1.00 87.25 95 HIS A O 1
ATOM 739 N N . GLY A 1 96 ? 5.426 8.592 -23.167 1.00 82.56 96 GLY A N 1
ATOM 740 C CA . GLY A 1 96 ? 6.692 9.316 -23.272 1.00 82.56 96 GLY A CA 1
ATOM 741 C C . GLY A 1 96 ? 6.705 10.616 -22.462 1.00 82.56 96 GLY A C 1
ATOM 742 O O . GLY A 1 96 ? 7.377 11.566 -22.860 1.00 82.56 96 GLY A O 1
ATOM 743 N N . ASN A 1 97 ? 5.960 10.662 -21.354 1.00 74.75 97 ASN A N 1
ATOM 744 C CA . ASN A 1 97 ? 5.875 11.803 -20.445 1.00 74.75 97 ASN A CA 1
ATOM 745 C C . ASN A 1 97 ? 6.360 11.393 -19.045 1.00 74.75 97 ASN A C 1
ATOM 747 O O . ASN A 1 97 ? 5.532 11.192 -18.162 1.00 74.75 97 ASN A O 1
ATOM 751 N N . PRO A 1 98 ? 7.676 11.209 -18.845 1.00 65.19 98 PRO A N 1
ATOM 752 C CA . PRO A 1 98 ? 8.206 10.901 -17.524 1.00 65.19 98 PRO A CA 1
ATOM 753 C C . PRO A 1 98 ? 8.014 12.111 -16.598 1.00 65.19 98 PRO A C 1
ATOM 755 O O . PRO A 1 98 ? 8.466 13.209 -16.938 1.00 65.19 98 PRO A O 1
ATOM 758 N N . ASN A 1 99 ? 7.334 11.906 -15.466 1.00 56.50 99 ASN A N 1
ATOM 759 C CA . ASN A 1 99 ? 7.279 12.879 -14.370 1.00 56.50 99 ASN A CA 1
ATOM 760 C C . ASN A 1 99 ? 8.637 13.043 -13.672 1.00 56.50 99 ASN A C 1
ATOM 762 O O . ASN A 1 99 ? 9.396 12.047 -13.584 1.00 56.50 99 ASN A O 1
#